Protein AF-A0A061PHM2-F1 (afdb_monomer_lite)

Sequence (98 aa):
MNLGHFQQYVRDFCKEKGFEDVTDEQRYLYLMSEVGEVSDALLKLQFAGEDKKTDIRENLGHELFDVIWNAVEIANRHDIDLTKSFEEKMKINHGREW

Radius of gyration: 16.35 Å; chains: 1; bounding box: 33×44×40 Å

Secondary structure (DSSP, 8-state):
--HHHHHHHHHHHHHHTTGGG--HHHHHHHHHHHHHHHHHHHHHHHH--GGGHHHHHHHHHHHHHHHHHHHHHHHHHTT--HHHHHHHHHHHHTT---

Structure (mmCIF, N/CA/C/O backbone):
data_AF-A0A061PHM2-F1
#
_entry.id   AF-A0A061PHM2-F1
#
loop_
_atom_site.group_PDB
_atom_site.id
_atom_site.type_symbol
_atom_site.label_atom_id
_atom_site.label_alt_id
_atom_site.label_comp_id
_atom_site.label_asym_id
_atom_site.label_entity_id
_atom_site.label_seq_id
_atom_site.pdbx_PDB_ins_code
_atom_site.Cartn_x
_atom_site.Cartn_y
_atom_site.Cartn_z
_atom_site.occupancy
_atom_site.B_iso_or_equiv
_atom_site.auth_seq_id
_atom_site.auth_comp_id
_atom_site.auth_asym_id
_atom_site.auth_atom_id
_atom_site.pdbx_PDB_model_num
ATOM 1 N N . MET A 1 1 ? -14.361 -1.060 -6.778 1.00 75.81 1 MET A N 1
ATOM 2 C CA . MET A 1 1 ? -14.077 -1.378 -5.361 1.00 75.81 1 MET A CA 1
ATOM 3 C C . MET A 1 1 ? -13.802 -0.062 -4.638 1.00 75.81 1 MET A C 1
ATOM 5 O O . MET A 1 1 ? -13.180 0.790 -5.255 1.00 75.81 1 MET A O 1
ATOM 9 N N . ASN A 1 2 ? -14.320 0.156 -3.425 1.00 93.06 2 ASN A N 1
ATOM 10 C CA . ASN A 1 2 ? -13.978 1.329 -2.598 1.00 93.06 2 ASN A CA 1
ATOM 11 C C . ASN A 1 2 ? -12.976 0.917 -1.498 1.00 93.06 2 ASN A C 1
ATOM 13 O O . ASN A 1 2 ? -12.683 -0.272 -1.374 1.00 93.06 2 ASN A O 1
ATOM 17 N N . LEU A 1 3 ? -12.450 1.872 -0.723 1.00 94.94 3 LEU A N 1
ATOM 18 C CA . LEU A 1 3 ? -11.409 1.600 0.279 1.00 94.94 3 LEU A CA 1
ATOM 19 C C . LEU A 1 3 ? -11.864 0.603 1.356 1.00 94.94 3 LEU A C 1
ATOM 21 O O . LEU A 1 3 ? -11.120 -0.316 1.674 1.00 94.94 3 LEU A O 1
ATOM 25 N N . GLY A 1 4 ? -13.104 0.720 1.842 1.00 96.75 4 GLY A N 1
ATOM 26 C CA . GLY A 1 4 ? -13.679 -0.238 2.792 1.00 96.75 4 GLY A CA 1
ATOM 27 C C . GLY A 1 4 ? -13.829 -1.649 2.211 1.00 96.75 4 GLY A C 1
ATOM 28 O O . GLY A 1 4 ? -13.444 -2.625 2.847 1.00 96.75 4 GLY A O 1
ATOM 29 N N . HIS A 1 5 ? -14.313 -1.779 0.972 1.00 97.56 5 HIS A N 1
ATOM 30 C CA . HIS A 1 5 ? -14.381 -3.072 0.279 1.00 97.56 5 HIS A CA 1
ATOM 31 C C . HIS A 1 5 ? -12.990 -3.665 0.048 1.00 97.56 5 HIS A C 1
ATOM 33 O O . HIS A 1 5 ? -12.827 -4.877 0.134 1.00 97.56 5 HIS A O 1
ATOM 39 N N . PHE A 1 6 ? -11.990 -2.829 -0.237 1.00 97.81 6 PHE A N 1
ATOM 40 C CA . PHE A 1 6 ? -10.620 -3.292 -0.403 1.00 97.81 6 PHE A CA 1
ATOM 41 C C . PHE A 1 6 ? -10.001 -3.742 0.928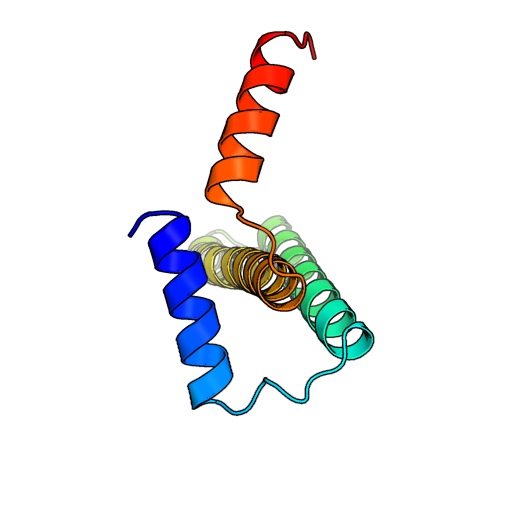 1.00 97.81 6 PHE A C 1
ATOM 43 O O . PHE A 1 6 ? -9.423 -4.821 0.977 1.00 97.81 6 PHE A O 1
ATOM 50 N N . GLN A 1 7 ? -10.203 -2.996 2.021 1.00 97.94 7 GLN A N 1
ATOM 51 C CA . GLN A 1 7 ? -9.822 -3.437 3.370 1.00 97.94 7 GLN A CA 1
ATOM 52 C C . GLN A 1 7 ? -10.425 -4.802 3.713 1.00 97.94 7 GLN A C 1
ATOM 54 O O . GLN A 1 7 ? -9.710 -5.686 4.189 1.00 97.94 7 GLN A O 1
ATOM 59 N N . GLN A 1 8 ? -11.719 -4.987 3.434 1.00 98.12 8 GLN A N 1
ATOM 60 C CA . GLN A 1 8 ? -12.405 -6.257 3.664 1.00 98.12 8 GLN A CA 1
ATOM 61 C C . GLN A 1 8 ? -11.820 -7.383 2.802 1.00 98.12 8 GLN A C 1
ATOM 63 O O . GLN A 1 8 ? -11.536 -8.458 3.318 1.00 98.12 8 GLN A O 1
ATOM 68 N N . TYR A 1 9 ? -11.568 -7.117 1.519 1.00 98.19 9 TYR A N 1
ATOM 69 C CA . TYR A 1 9 ? -10.946 -8.082 0.615 1.00 98.19 9 TYR A CA 1
ATOM 70 C C . TYR A 1 9 ? -9.576 -8.551 1.121 1.00 98.19 9 TYR A C 1
ATOM 72 O O . TYR A 1 9 ? -9.318 -9.751 1.162 1.00 98.19 9 TYR A O 1
ATOM 80 N N . VAL A 1 10 ? -8.715 -7.621 1.548 1.00 97.31 10 VAL A N 1
ATOM 81 C CA . VAL A 1 10 ? -7.391 -7.952 2.101 1.00 97.31 10 VAL A CA 1
ATOM 82 C C . VAL A 1 10 ? -7.533 -8.807 3.359 1.00 97.31 10 VAL A C 1
ATOM 84 O O . VAL A 1 10 ? -6.867 -9.831 3.477 1.00 97.31 10 VAL A O 1
ATOM 87 N N . ARG A 1 11 ? -8.459 -8.449 4.258 1.00 96.81 11 ARG A N 1
ATOM 88 C CA . ARG A 1 11 ? -8.729 -9.215 5.482 1.00 96.81 11 ARG A CA 1
ATOM 89 C C . ARG A 1 11 ? -9.145 -10.653 5.173 1.00 96.81 11 ARG A C 1
ATOM 91 O O . ARG A 1 11 ? -8.640 -11.582 5.799 1.00 96.81 11 ARG A O 1
ATOM 98 N N . ASP A 1 12 ? -10.056 -10.838 4.223 1.00 97.50 12 ASP A N 1
ATOM 99 C CA . ASP A 1 12 ? -10.552 -12.163 3.843 1.00 97.50 12 ASP A CA 1
ATOM 100 C C . ASP A 1 12 ? -9.466 -12.989 3.145 1.00 97.50 12 ASP A C 1
ATOM 102 O O . ASP A 1 12 ? -9.295 -14.169 3.450 1.00 97.50 12 ASP A O 1
ATOM 106 N N . PHE A 1 13 ? -8.663 -12.356 2.288 1.00 96.69 13 PHE A N 1
ATOM 107 C CA . PHE A 1 13 ? -7.521 -12.998 1.647 1.00 96.69 13 PHE A CA 1
ATOM 108 C C . PHE A 1 13 ? -6.465 -13.443 2.667 1.00 96.69 13 PHE A C 1
ATOM 110 O O . PHE A 1 13 ? -5.969 -14.567 2.599 1.00 96.69 13 PHE A O 1
ATOM 117 N N . CYS A 1 14 ? -6.127 -12.592 3.639 1.00 94.81 14 CYS A N 1
ATOM 118 C CA . CYS A 1 14 ? -5.148 -12.920 4.673 1.00 94.81 14 CYS A CA 1
ATOM 119 C C . CYS A 1 14 ? -5.597 -14.105 5.534 1.00 94.81 14 CYS A C 1
ATOM 121 O O . CYS A 1 14 ? -4.780 -14.979 5.825 1.00 94.81 14 CYS A O 1
ATOM 123 N N . LYS A 1 15 ? -6.895 -14.193 5.846 1.00 95.06 15 LYS A N 1
ATOM 124 C CA . LYS A 1 15 ? -7.495 -15.369 6.491 1.00 95.06 15 LYS A CA 1
ATOM 125 C C . LYS A 1 15 ? -7.401 -16.616 5.621 1.00 95.06 15 LYS A C 1
ATOM 127 O O . LYS A 1 15 ? -6.937 -17.653 6.082 1.00 95.06 15 LYS A O 1
ATOM 132 N N . GLU A 1 16 ? -7.795 -16.516 4.352 1.00 96.62 16 GLU A N 1
ATOM 133 C CA . GLU A 1 16 ? -7.765 -17.642 3.410 1.00 96.62 16 GLU A CA 1
ATOM 134 C C . GLU A 1 16 ? -6.348 -18.213 3.235 1.00 96.62 16 GLU A C 1
ATOM 136 O O . GLU A 1 16 ? -6.170 -19.426 3.126 1.00 96.62 16 GLU A O 1
ATOM 141 N N . LYS A 1 17 ? -5.330 -17.345 3.213 1.00 93.94 17 LYS A N 1
ATOM 142 C CA . LYS A 1 17 ? -3.928 -17.732 3.008 1.00 93.94 17 LYS A CA 1
ATOM 143 C C . LYS A 1 17 ? -3.158 -18.038 4.295 1.00 93.94 17 LYS A C 1
ATOM 145 O O . LYS A 1 17 ? -1.986 -18.393 4.203 1.00 93.94 17 LYS A O 1
ATOM 150 N N . GLY A 1 18 ? -3.785 -17.933 5.468 1.00 91.31 18 GLY A N 1
ATOM 151 C CA . GLY A 1 18 ? -3.139 -18.235 6.749 1.00 91.31 18 GLY A CA 1
ATOM 152 C C . GLY A 1 18 ? -2.081 -17.210 7.170 1.00 91.31 18 GLY A C 1
ATOM 153 O O . GLY A 1 18 ? -1.112 -17.560 7.835 1.00 91.31 18 GLY A O 1
ATOM 154 N N . PHE A 1 19 ? -2.245 -15.940 6.789 1.00 90.88 19 PHE A N 1
ATOM 155 C CA . PHE A 1 19 ? -1.351 -14.850 7.203 1.00 90.88 19 PHE A CA 1
ATOM 156 C C . PHE A 1 19 ? -1.681 -14.273 8.591 1.00 90.88 19 PHE A C 1
ATOM 158 O O . PHE A 1 19 ? -1.059 -13.294 9.004 1.00 90.88 19 PHE A O 1
ATOM 165 N N . GLU A 1 20 ? -2.635 -14.863 9.317 1.00 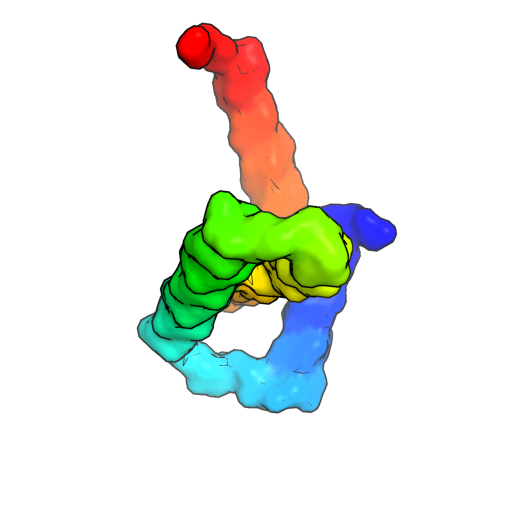88.62 20 GLU A N 1
ATOM 166 C CA . GLU A 1 20 ? -3.050 -14.398 10.648 1.00 88.62 20 GLU A CA 1
ATOM 167 C C . GLU A 1 20 ? -1.919 -14.505 11.689 1.00 88.62 20 GLU A C 1
ATOM 169 O O . GLU A 1 20 ? -1.819 -13.646 12.562 1.00 88.62 20 GLU A O 1
ATOM 174 N N . ASP A 1 21 ? -1.015 -15.481 11.542 1.00 90.44 21 ASP A N 1
ATOM 175 C CA . ASP A 1 21 ? 0.099 -15.728 12.475 1.00 90.44 21 ASP A CA 1
ATOM 176 C C . ASP A 1 21 ? 1.362 -14.894 12.189 1.00 90.44 21 ASP A C 1
ATOM 178 O O . ASP A 1 21 ? 2.358 -14.994 12.909 1.00 90.44 21 ASP A O 1
ATOM 182 N N . VAL A 1 22 ? 1.355 -14.069 11.136 1.00 93.38 22 VAL A N 1
ATOM 183 C CA . VAL A 1 22 ? 2.464 -13.145 10.845 1.00 93.38 22 VAL A CA 1
ATOM 184 C C . VAL A 1 22 ? 2.600 -12.170 12.015 1.00 93.38 22 VAL A C 1
ATOM 186 O O . VAL A 1 22 ? 1.590 -11.660 12.491 1.00 93.38 22 VAL A O 1
ATOM 189 N N . THR A 1 23 ? 3.809 -11.883 12.497 1.00 95.56 23 THR A N 1
ATOM 190 C CA . THR A 1 23 ? 4.018 -10.865 13.546 1.00 95.56 23 THR A CA 1
ATOM 191 C C . THR A 1 23 ? 4.024 -9.451 12.962 1.00 95.56 23 THR A C 1
ATOM 193 O O . THR A 1 23 ? 4.181 -9.269 11.753 1.00 95.56 23 THR A O 1
ATOM 196 N N . ASP A 1 24 ? 3.877 -8.423 13.798 1.00 95.44 24 ASP A N 1
ATOM 197 C CA . ASP A 1 24 ? 3.943 -7.037 13.315 1.00 95.44 24 ASP A CA 1
ATOM 198 C C . ASP A 1 24 ? 5.333 -6.697 12.757 1.00 95.44 24 ASP A C 1
ATOM 200 O O . ASP A 1 24 ? 5.441 -5.982 11.763 1.00 95.44 24 ASP A O 1
ATOM 204 N N . GLU A 1 25 ? 6.399 -7.275 13.318 1.00 97.50 25 GLU A N 1
ATOM 205 C CA . GLU A 1 25 ? 7.759 -7.139 12.793 1.00 97.50 25 GLU A CA 1
ATOM 206 C C . GLU A 1 25 ? 7.890 -7.777 11.410 1.00 97.50 25 GLU A C 1
ATOM 208 O O . GLU A 1 25 ? 8.447 -7.165 10.502 1.00 97.50 25 GLU A O 1
ATOM 213 N N . GLN A 1 26 ? 7.353 -8.986 11.217 1.00 96.81 26 GLN A N 1
ATOM 214 C CA . GLN A 1 26 ? 7.352 -9.643 9.908 1.00 96.81 26 GLN A CA 1
ATOM 215 C C . GLN A 1 26 ? 6.531 -8.848 8.890 1.00 96.81 26 GLN A C 1
ATOM 217 O O . GLN A 1 26 ? 6.977 -8.644 7.763 1.00 96.81 26 GLN A O 1
ATOM 222 N N . ARG A 1 27 ? 5.361 -8.342 9.296 1.00 96.38 27 ARG A N 1
ATOM 223 C CA . ARG A 1 27 ? 4.517 -7.498 8.445 1.00 96.38 27 ARG A CA 1
ATOM 224 C C . ARG A 1 27 ? 5.222 -6.199 8.055 1.00 96.38 27 ARG A C 1
ATOM 226 O O . ARG A 1 27 ? 5.153 -5.799 6.895 1.00 96.38 27 ARG A O 1
ATOM 233 N N . TYR A 1 28 ? 5.919 -5.562 8.993 1.00 96.94 28 TYR A N 1
ATOM 234 C CA . TYR A 1 28 ? 6.739 -4.385 8.717 1.00 96.94 28 TYR A CA 1
ATOM 235 C C . TYR A 1 28 ? 7.874 -4.702 7.738 1.00 96.94 28 TYR A C 1
ATOM 237 O O . TYR A 1 28 ? 8.115 -3.928 6.813 1.00 96.94 28 TYR A O 1
ATOM 245 N N . LEU A 1 29 ? 8.545 -5.846 7.898 1.00 98.19 29 LEU A N 1
ATOM 246 C CA . LEU A 1 29 ? 9.584 -6.275 6.963 1.00 98.19 29 LEU A CA 1
ATOM 247 C C . LEU A 1 29 ? 9.027 -6.486 5.552 1.00 98.19 29 LEU A C 1
ATOM 249 O O . LEU A 1 29 ? 9.654 -6.011 4.614 1.00 98.19 29 LEU A O 1
ATOM 253 N N . TYR A 1 30 ? 7.846 -7.097 5.399 1.00 97.50 30 TYR A N 1
ATOM 254 C CA . TYR A 1 30 ? 7.188 -7.216 4.092 1.00 97.50 30 TYR A CA 1
ATOM 255 C C . TYR A 1 30 ? 6.909 -5.852 3.467 1.00 97.50 30 TYR A C 1
ATOM 257 O O . TYR A 1 30 ? 7.320 -5.616 2.339 1.00 97.50 30 TYR A O 1
ATOM 265 N N . LEU A 1 31 ? 6.323 -4.912 4.218 1.00 98.50 31 LEU A N 1
ATOM 266 C CA . LEU A 1 31 ? 6.118 -3.546 3.726 1.00 98.50 31 LEU A CA 1
ATOM 267 C C . LEU A 1 31 ? 7.429 -2.913 3.231 1.00 98.50 31 LEU A C 1
ATOM 269 O O . LEU A 1 31 ? 7.460 -2.297 2.168 1.00 98.50 31 LEU A O 1
ATOM 273 N N . MET A 1 32 ? 8.508 -3.051 4.004 1.00 98.69 32 MET A N 1
ATOM 274 C CA . MET A 1 32 ? 9.805 -2.492 3.629 1.00 98.69 32 MET A CA 1
ATOM 275 C C . MET A 1 32 ? 10.419 -3.183 2.409 1.00 98.69 32 MET A C 1
ATOM 277 O O . MET A 1 32 ? 11.096 -2.511 1.630 1.00 98.69 32 MET A O 1
ATOM 281 N N . SER A 1 33 ? 10.179 -4.483 2.226 1.00 98.56 33 SER A N 1
ATOM 282 C CA . SER A 1 33 ? 10.563 -5.207 1.015 1.00 98.56 33 SER A CA 1
ATOM 283 C C . SER A 1 33 ? 9.874 -4.623 -0.216 1.00 98.56 33 SER A C 1
ATOM 285 O O . SER A 1 33 ? 10.588 -4.219 -1.129 1.00 98.56 33 SER A O 1
ATOM 287 N N . GLU A 1 34 ? 8.551 -4.425 -0.190 1.00 98.69 34 GLU A N 1
ATOM 288 C CA . GLU A 1 34 ? 7.821 -3.867 -1.345 1.00 98.69 34 GLU A CA 1
ATOM 289 C C . GLU A 1 34 ? 8.271 -2.439 -1.687 1.00 98.69 34 GLU A C 1
ATOM 291 O O . GLU A 1 34 ? 8.414 -2.061 -2.849 1.00 98.69 34 GLU A O 1
ATOM 296 N N . VAL A 1 35 ? 8.583 -1.618 -0.676 1.00 98.75 35 VAL A N 1
ATOM 297 C CA . VAL A 1 35 ? 9.174 -0.284 -0.902 1.00 98.75 35 VAL A CA 1
ATOM 298 C C . VAL A 1 35 ? 10.552 -0.387 -1.576 1.00 98.75 35 VAL A C 1
ATOM 300 O O . VAL A 1 35 ? 10.924 0.469 -2.390 1.00 98.75 35 VAL A O 1
ATOM 303 N N . GLY A 1 36 ? 11.322 -1.427 -1.253 1.00 98.75 36 GLY A N 1
ATOM 304 C CA . GLY A 1 36 ? 12.573 -1.756 -1.930 1.00 98.75 36 GLY A CA 1
ATOM 305 C C . GLY A 1 36 ? 12.362 -2.127 -3.399 1.00 98.75 36 GLY A C 1
ATOM 306 O O . GLY A 1 36 ? 13.094 -1.625 -4.252 1.00 98.75 36 GLY A O 1
ATOM 307 N N . GLU A 1 37 ? 11.338 -2.922 -3.708 1.00 98.75 37 GLU A N 1
ATOM 308 C CA . GLU A 1 37 ? 10.998 -3.318 -5.084 1.00 98.75 37 GLU A CA 1
ATOM 309 C C . GLU A 1 37 ? 10.532 -2.119 -5.921 1.00 98.75 37 GLU A C 1
ATOM 311 O O . GLU A 1 37 ? 11.014 -1.914 -7.038 1.00 98.75 37 GLU A O 1
ATOM 316 N N . VAL A 1 38 ? 9.731 -1.218 -5.337 1.00 98.75 38 VAL A N 1
ATOM 317 C CA . VAL A 1 38 ? 9.408 0.085 -5.947 1.00 98.75 38 VAL A CA 1
ATOM 318 C C . VAL A 1 38 ? 10.681 0.878 -6.261 1.00 98.75 38 VAL A C 1
ATOM 320 O O . VAL A 1 38 ? 10.814 1.451 -7.346 1.00 98.75 38 VAL A O 1
ATOM 323 N N . SER A 1 39 ? 11.632 0.917 -5.325 1.00 98.62 39 SER A N 1
ATOM 324 C CA . SER A 1 39 ? 12.892 1.648 -5.506 1.00 98.62 39 SER A CA 1
ATOM 325 C C . SER A 1 39 ? 13.730 1.064 -6.649 1.00 98.62 39 SER A C 1
ATOM 327 O O . SER A 1 39 ? 14.256 1.813 -7.474 1.00 98.62 39 SER A O 1
ATOM 329 N N . ASP A 1 40 ? 13.820 -0.263 -6.736 1.00 98.50 40 ASP A N 1
ATOM 330 C CA . ASP A 1 40 ? 14.521 -0.967 -7.812 1.00 98.50 40 ASP A CA 1
ATOM 331 C C . ASP A 1 40 ? 13.843 -0.755 -9.176 1.00 98.50 40 ASP A C 1
ATOM 333 O O . ASP A 1 40 ? 14.511 -0.429 -10.161 1.00 98.50 40 ASP A O 1
ATOM 337 N N . ALA A 1 41 ? 12.511 -0.836 -9.240 1.00 98.38 41 ALA A N 1
ATOM 338 C CA . ALA A 1 41 ? 11.748 -0.579 -10.459 1.00 98.38 41 ALA A CA 1
ATOM 339 C C . ALA A 1 41 ? 11.937 0.862 -10.969 1.00 98.38 41 ALA A C 1
ATOM 341 O O . ALA A 1 41 ? 12.147 1.076 -12.167 1.00 98.38 41 ALA A O 1
ATOM 342 N N . LEU A 1 42 ? 11.937 1.856 -10.073 1.00 98.44 42 LEU A N 1
ATOM 343 C CA . LEU A 1 42 ?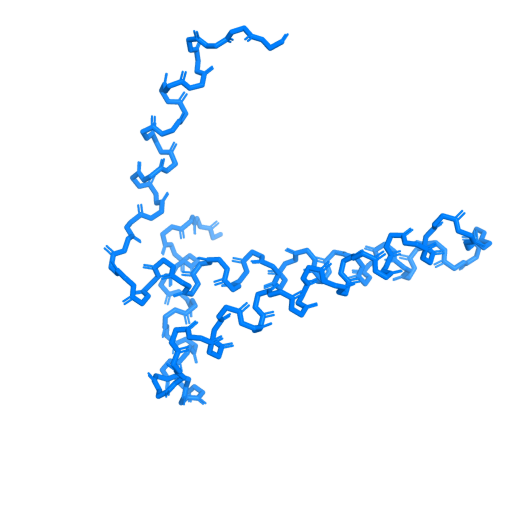 12.222 3.253 -10.421 1.00 98.44 42 LEU A CA 1
ATOM 344 C C . LEU A 1 42 ? 13.651 3.437 -10.944 1.00 98.44 42 LEU A C 1
ATOM 346 O O . LEU A 1 42 ? 13.853 4.123 -11.951 1.00 98.44 42 LEU A O 1
ATOM 350 N N . LEU A 1 43 ? 14.635 2.801 -10.302 1.00 98.31 43 LEU A N 1
ATOM 351 C CA . LEU A 1 43 ? 16.028 2.854 -10.739 1.00 98.31 43 LEU A CA 1
ATOM 352 C C . LEU A 1 43 ? 16.189 2.234 -12.133 1.00 98.31 43 LEU A C 1
ATOM 354 O O . LEU A 1 43 ? 16.800 2.835 -13.018 1.00 98.31 43 LEU A O 1
ATOM 358 N N . LYS A 1 44 ? 15.582 1.066 -12.367 1.00 97.88 44 LYS A N 1
ATOM 359 C CA . LYS A 1 44 ? 15.542 0.421 -13.686 1.00 97.88 44 LYS A CA 1
ATOM 360 C C . LYS A 1 44 ? 14.894 1.328 -14.728 1.00 97.88 44 LYS A C 1
ATOM 362 O O . LYS A 1 44 ? 15.444 1.482 -15.817 1.00 97.88 44 LYS A O 1
ATOM 367 N N . LEU A 1 45 ? 13.771 1.969 -14.398 1.00 97.69 45 LEU A N 1
ATOM 368 C CA . LEU A 1 45 ? 13.053 2.862 -15.309 1.00 97.69 45 LEU A CA 1
ATOM 369 C C . LEU A 1 45 ? 13.905 4.064 -15.739 1.00 97.69 45 LEU A C 1
ATOM 371 O O . LEU A 1 45 ? 13.850 4.466 -16.903 1.00 97.69 45 LEU A O 1
ATOM 375 N N . GLN A 1 46 ? 14.703 4.618 -14.822 1.00 97.19 46 GLN A N 1
ATOM 376 C CA . GLN A 1 46 ? 15.588 5.753 -15.092 1.00 97.19 46 GLN A CA 1
ATOM 377 C C . GLN A 1 46 ? 16.643 5.437 -16.163 1.00 97.19 46 GLN A C 1
ATOM 379 O O . GLN A 1 46 ? 16.969 6.309 -16.970 1.00 97.19 46 GLN A O 1
ATOM 384 N N . PHE A 1 47 ? 17.168 4.209 -16.182 1.00 96.69 47 PHE A N 1
ATOM 385 C CA . PHE A 1 47 ? 18.266 3.807 -17.071 1.00 96.69 47 PHE A CA 1
ATOM 386 C C . PHE A 1 47 ? 17.832 2.921 -18.247 1.00 96.69 47 PHE A C 1
ATOM 388 O O . PHE A 1 47 ? 18.664 2.539 -19.071 1.00 96.69 47 PHE A O 1
ATOM 395 N N . ALA A 1 48 ? 16.546 2.587 -18.345 1.00 96.06 48 ALA A N 1
ATOM 396 C CA . ALA A 1 48 ? 16.023 1.732 -19.400 1.00 96.06 48 ALA A CA 1
ATOM 397 C C . ALA A 1 48 ? 15.961 2.428 -20.770 1.00 96.06 48 ALA A C 1
ATOM 399 O O . ALA A 1 48 ? 15.580 3.597 -20.887 1.00 96.06 48 ALA A O 1
ATOM 400 N N . GLY A 1 49 ? 16.260 1.659 -21.822 1.00 96.75 49 GLY A N 1
ATOM 401 C CA . GLY A 1 49 ? 15.903 2.010 -23.197 1.00 96.75 49 GLY A CA 1
ATOM 402 C C . GLY A 1 49 ? 14.383 2.046 -23.386 1.00 96.75 49 GLY A C 1
ATOM 403 O O . GLY A 1 49 ? 13.647 1.387 -22.650 1.00 96.75 49 GLY A O 1
ATOM 404 N N . GLU A 1 50 ? 13.905 2.831 -24.358 1.00 95.75 50 GLU A N 1
ATOM 405 C CA . GLU A 1 50 ? 12.464 3.020 -24.616 1.00 95.75 50 GLU A CA 1
ATOM 406 C C . GLU A 1 50 ? 11.716 1.702 -24.860 1.00 95.75 50 GLU A C 1
ATOM 408 O O . GLU A 1 50 ? 10.570 1.566 -24.442 1.00 95.75 50 GLU A O 1
ATOM 413 N N . ASP A 1 51 ? 12.383 0.709 -25.453 1.00 95.88 51 ASP A N 1
ATOM 414 C CA . ASP A 1 51 ? 11.853 -0.632 -25.709 1.00 95.88 51 ASP A CA 1
ATOM 415 C C . ASP A 1 51 ? 11.454 -1.390 -24.434 1.00 95.88 51 ASP A C 1
ATOM 417 O O . ASP A 1 51 ? 10.587 -2.254 -24.493 1.00 95.88 51 ASP A O 1
ATOM 421 N N . LYS A 1 52 ? 12.040 -1.047 -23.279 1.00 95.62 52 LYS A N 1
ATOM 422 C CA . LYS A 1 52 ? 11.800 -1.725 -21.991 1.00 95.62 52 LYS A CA 1
ATOM 423 C C . LYS A 1 52 ? 10.940 -0.925 -21.018 1.00 95.62 52 LYS A C 1
ATOM 425 O O . LYS A 1 52 ? 10.544 -1.444 -19.977 1.00 95.62 52 LYS A O 1
ATOM 430 N N . LYS A 1 53 ? 10.666 0.353 -21.301 1.00 96.81 53 LYS A N 1
ATOM 431 C CA . LYS A 1 53 ? 9.977 1.236 -20.344 1.00 96.81 53 LYS A CA 1
ATOM 432 C C . LYS A 1 53 ? 8.526 0.841 -20.094 1.00 96.81 53 LYS A C 1
ATOM 434 O O . LYS A 1 53 ? 8.022 1.138 -19.016 1.00 96.81 53 LYS A O 1
ATOM 439 N N . THR A 1 54 ? 7.853 0.226 -21.063 1.00 97.69 54 THR A N 1
ATOM 440 C CA . THR A 1 54 ? 6.468 -0.240 -20.894 1.00 97.69 54 THR A CA 1
ATOM 441 C C . THR A 1 54 ? 6.404 -1.329 -19.828 1.00 97.69 54 THR A C 1
ATOM 443 O O . THR A 1 54 ? 5.786 -1.102 -18.792 1.00 97.69 54 THR A O 1
ATOM 446 N N . ASP A 1 55 ? 7.150 -2.417 -20.009 1.00 97.62 55 ASP A N 1
ATOM 447 C CA . ASP A 1 55 ? 7.188 -3.547 -19.073 1.00 97.62 55 ASP A CA 1
ATOM 448 C C . ASP A 1 55 ? 7.624 -3.112 -17.664 1.00 97.62 55 ASP A C 1
ATOM 450 O O . ASP A 1 55 ? 7.056 -3.535 -16.661 1.00 97.62 55 ASP A O 1
ATOM 454 N N . ILE A 1 56 ? 8.599 -2.199 -17.566 1.00 98.06 56 ILE A N 1
ATOM 455 C CA . ILE A 1 56 ? 9.049 -1.680 -16.265 1.00 98.06 56 ILE A CA 1
ATOM 456 C C . ILE A 1 56 ? 7.956 -0.848 -15.579 1.00 98.06 56 ILE A C 1
ATOM 458 O O . ILE A 1 56 ? 7.826 -0.912 -14.359 1.00 98.06 56 ILE A O 1
ATOM 462 N N . ARG A 1 57 ? 7.165 -0.061 -16.324 1.00 98.31 57 ARG A N 1
ATOM 463 C CA . ARG A 1 57 ? 6.037 0.695 -15.749 1.00 98.31 57 ARG A CA 1
ATOM 464 C C . ARG A 1 57 ? 4.916 -0.226 -15.285 1.00 98.31 57 ARG A C 1
ATOM 466 O O . ARG A 1 57 ? 4.300 0.074 -14.268 1.00 98.31 57 ARG A O 1
ATOM 473 N N . GLU A 1 58 ? 4.660 -1.312 -16.010 1.00 98.38 58 GLU A N 1
ATOM 474 C CA . GLU A 1 58 ? 3.708 -2.339 -15.580 1.00 98.38 58 GLU A CA 1
ATOM 475 C C . GLU A 1 58 ? 4.170 -2.975 -14.266 1.00 98.38 58 GLU A C 1
ATOM 477 O O . GLU A 1 58 ? 3.418 -2.956 -13.293 1.00 98.38 58 GLU A O 1
ATOM 482 N N . ASN A 1 59 ? 5.438 -3.397 -14.188 1.00 98.25 59 ASN A N 1
ATOM 483 C CA . ASN A 1 59 ? 6.020 -3.926 -12.953 1.00 98.25 59 ASN A CA 1
ATOM 484 C C . ASN A 1 59 ? 5.945 -2.919 -11.801 1.00 98.25 59 ASN A C 1
ATOM 486 O O . ASN A 1 59 ? 5.480 -3.251 -10.722 1.00 98.25 59 ASN A O 1
ATOM 490 N N . LEU A 1 60 ? 6.331 -1.660 -12.036 1.00 98.56 60 LEU A N 1
ATOM 491 C CA . LEU A 1 60 ? 6.227 -0.596 -11.034 1.00 98.56 60 LEU A CA 1
ATOM 492 C C . LEU A 1 60 ? 4.790 -0.429 -10.514 1.00 98.56 60 LEU A C 1
ATOM 494 O O . LEU A 1 60 ? 4.596 -0.136 -9.338 1.00 98.56 60 LEU A O 1
ATOM 498 N N . GLY A 1 61 ? 3.786 -0.600 -11.377 1.00 98.62 61 GLY A N 1
ATOM 499 C CA . GLY A 1 61 ? 2.381 -0.588 -10.976 1.00 98.62 61 GLY A CA 1
ATOM 500 C C . GLY A 1 61 ? 2.028 -1.713 -10.000 1.00 98.62 61 GLY A C 1
ATOM 501 O O . GLY A 1 61 ? 1.265 -1.469 -9.066 1.00 98.62 61 GLY A O 1
ATOM 502 N N . HIS A 1 62 ? 2.599 -2.906 -10.191 1.00 98.56 62 HIS A N 1
ATOM 503 C CA . HIS A 1 62 ? 2.459 -4.032 -9.267 1.00 98.56 62 HIS A CA 1
ATOM 504 C C . HIS A 1 62 ? 3.141 -3.737 -7.926 1.00 98.56 62 HIS A C 1
ATOM 506 O O . HIS A 1 62 ? 2.449 -3.730 -6.911 1.00 98.56 62 HIS A O 1
ATOM 512 N N . GLU A 1 63 ? 4.406 -3.307 -7.930 1.00 98.69 63 GLU A N 1
ATOM 513 C CA . GLU A 1 63 ? 5.136 -3.031 -6.678 1.00 98.69 63 GLU A CA 1
ATOM 514 C C . GLU A 1 63 ? 4.486 -1.914 -5.846 1.00 98.69 63 GLU A C 1
ATOM 516 O O . GLU A 1 63 ? 4.384 -1.976 -4.619 1.00 98.69 63 GLU A O 1
ATOM 521 N N . LEU A 1 64 ? 3.983 -0.865 -6.509 1.00 98.75 64 LEU A N 1
ATOM 522 C CA . LEU A 1 64 ? 3.228 0.193 -5.833 1.00 98.75 64 LEU A CA 1
ATOM 523 C C . LEU A 1 64 ? 1.955 -0.351 -5.182 1.00 98.75 64 LEU A C 1
ATOM 525 O O . LEU A 1 64 ? 1.553 0.118 -4.114 1.00 98.75 64 LEU A O 1
ATOM 529 N N . PHE A 1 65 ? 1.302 -1.314 -5.829 1.00 98.31 65 PHE A N 1
ATOM 530 C CA . PHE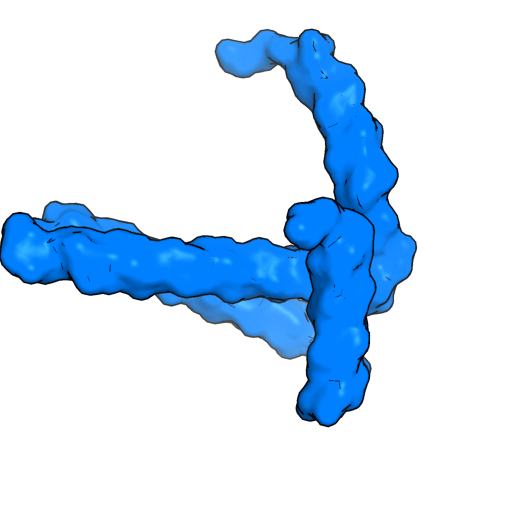 A 1 65 ? 0.121 -1.948 -5.274 1.00 98.31 65 PHE A CA 1
ATOM 531 C C . PHE A 1 65 ? 0.463 -2.864 -4.096 1.00 98.31 65 PHE A C 1
ATOM 533 O O . PHE A 1 65 ? -0.291 -2.871 -3.125 1.00 98.31 65 PHE A O 1
ATOM 540 N N . ASP A 1 66 ? 1.611 -3.536 -4.106 1.00 98.50 66 ASP A N 1
ATOM 541 C CA . ASP A 1 66 ? 2.063 -4.375 -2.992 1.00 98.50 66 ASP A CA 1
ATOM 542 C C . ASP A 1 66 ? 2.409 -3.544 -1.741 1.00 98.50 66 ASP A C 1
ATOM 544 O O . ASP A 1 66 ? 2.074 -3.926 -0.610 1.00 98.50 66 ASP A O 1
ATOM 548 N N . VAL A 1 67 ? 2.932 -2.323 -1.919 1.00 98.75 67 VAL A N 1
ATOM 549 C CA . VAL A 1 67 ? 3.053 -1.335 -0.827 1.00 98.75 67 VAL A CA 1
ATOM 550 C C . VAL A 1 67 ? 1.680 -0.963 -0.261 1.00 98.75 67 VAL A C 1
ATOM 552 O O . VAL A 1 67 ? 1.481 -0.953 0.959 1.00 98.75 67 VAL A O 1
ATOM 555 N N . ILE A 1 68 ? 0.714 -0.659 -1.135 1.00 98.25 68 ILE A N 1
ATOM 556 C CA . ILE A 1 68 ? -0.657 -0.322 -0.727 1.00 98.25 68 ILE A CA 1
ATOM 557 C C . ILE A 1 68 ? -1.290 -1.498 0.030 1.00 98.25 68 ILE A C 1
ATOM 559 O O . ILE A 1 68 ? -1.909 -1.290 1.075 1.00 98.25 68 ILE A O 1
ATOM 563 N N . TRP A 1 69 ? -1.118 -2.723 -0.464 1.00 97.69 69 TRP A N 1
ATOM 564 C CA . TRP A 1 69 ? -1.628 -3.937 0.159 1.00 97.69 69 TRP A CA 1
ATOM 565 C C . TRP A 1 69 ? -1.093 -4.101 1.580 1.00 97.69 69 TRP A C 1
ATOM 567 O O . TRP A 1 69 ? -1.869 -4.275 2.521 1.00 97.69 69 TRP A O 1
ATOM 577 N N . ASN A 1 70 ? 0.225 -3.993 1.760 1.00 97.69 70 ASN A N 1
ATOM 578 C CA . ASN A 1 70 ? 0.841 -4.134 3.075 1.00 97.69 70 ASN A CA 1
ATOM 579 C C . ASN A 1 70 ? 0.385 -3.039 4.051 1.00 97.69 70 ASN A C 1
ATOM 581 O O . ASN A 1 70 ? 0.114 -3.340 5.213 1.00 97.69 70 ASN A O 1
ATOM 585 N N . ALA A 1 71 ? 0.217 -1.795 3.593 1.00 98.06 71 ALA A N 1
ATOM 586 C CA . ALA A 1 71 ? -0.337 -0.722 4.420 1.00 98.06 71 ALA A CA 1
ATOM 587 C C . ALA A 1 71 ? -1.790 -1.004 4.853 1.00 98.06 71 ALA A C 1
ATOM 589 O O . ALA A 1 71 ? -2.162 -0.758 6.003 1.00 98.06 71 ALA A O 1
ATOM 590 N N . VAL A 1 72 ? -2.606 -1.551 3.947 1.00 98.06 72 VAL A N 1
ATOM 591 C CA . VAL A 1 72 ? -3.985 -1.961 4.241 1.00 98.06 72 VAL A CA 1
ATOM 592 C C . VAL A 1 72 ? -4.029 -3.106 5.247 1.00 98.06 72 VAL A C 1
ATOM 594 O O . VAL A 1 72 ? -4.838 -3.074 6.174 1.00 98.06 72 VAL A O 1
ATOM 597 N N . GLU A 1 73 ? -3.143 -4.087 5.110 1.00 97.19 73 GLU A N 1
ATOM 598 C CA . GLU A 1 73 ? -3.080 -5.205 6.045 1.00 97.19 73 GLU A CA 1
ATOM 599 C C . GLU A 1 73 ? -2.628 -4.766 7.444 1.00 97.19 73 GLU A C 1
ATOM 601 O O . GLU A 1 73 ? -3.208 -5.191 8.440 1.00 97.19 73 GLU A O 1
ATOM 606 N N . ILE A 1 74 ? -1.671 -3.838 7.547 1.00 97.50 74 ILE A N 1
ATOM 607 C CA . ILE A 1 74 ? -1.308 -3.212 8.831 1.00 97.50 74 ILE A CA 1
ATOM 608 C C . ILE A 1 74 ? -2.533 -2.548 9.468 1.00 97.50 74 ILE A C 1
ATOM 610 O O . ILE A 1 74 ? -2.809 -2.754 10.648 1.00 97.50 74 ILE A O 1
ATOM 614 N N . ALA A 1 75 ? -3.315 -1.793 8.691 1.00 97.94 75 ALA A N 1
ATOM 615 C CA . ALA A 1 75 ? -4.537 -1.185 9.205 1.00 97.94 75 ALA A CA 1
ATOM 616 C C . ALA A 1 75 ? -5.543 -2.237 9.702 1.00 97.94 75 ALA A C 1
ATOM 618 O O . ALA A 1 75 ? -6.130 -2.069 10.769 1.00 97.94 75 ALA A O 1
ATOM 619 N N . ASN A 1 76 ? -5.707 -3.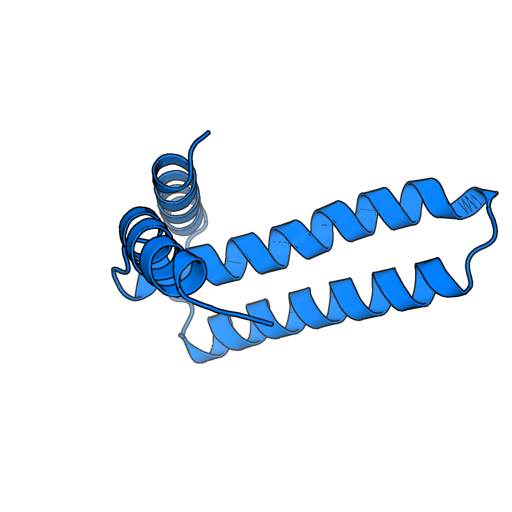344 8.972 1.00 97.25 76 ASN A N 1
ATOM 620 C CA . ASN A 1 76 ? -6.606 -4.426 9.362 1.00 97.25 76 ASN A CA 1
ATOM 621 C C . ASN A 1 76 ? -6.204 -5.096 10.682 1.00 97.25 76 ASN A C 1
ATOM 623 O O . ASN A 1 76 ? -7.086 -5.376 11.497 1.00 97.25 76 ASN A O 1
ATOM 627 N N . ARG A 1 77 ? -4.905 -5.333 10.890 1.00 95.31 77 ARG A N 1
ATOM 628 C CA . ARG A 1 77 ? -4.350 -5.968 12.099 1.00 95.31 77 ARG A CA 1
ATOM 629 C C . ARG A 1 77 ? -4.507 -5.122 13.360 1.00 95.31 77 ARG A C 1
ATOM 631 O O . ARG A 1 77 ? -4.563 -5.670 14.454 1.00 95.31 77 ARG A O 1
ATOM 638 N N . HIS A 1 78 ? -4.590 -3.804 13.204 1.00 96.62 78 HIS A N 1
ATOM 639 C CA . HIS A 1 78 ? -4.757 -2.854 14.305 1.00 96.62 78 HIS A CA 1
ATOM 640 C C . HIS A 1 78 ? -6.174 -2.268 14.394 1.00 96.62 78 HIS A C 1
ATOM 642 O O . HIS A 1 78 ? -6.371 -1.255 15.063 1.00 96.62 78 HIS A O 1
ATOM 648 N N . ASP A 1 79 ? -7.147 -2.875 13.705 1.00 96.81 79 ASP A N 1
ATOM 649 C CA . ASP A 1 79 ? -8.549 -2.439 13.681 1.00 96.81 79 ASP A CA 1
ATOM 650 C C . ASP A 1 79 ? -8.734 -0.956 13.298 1.00 96.81 79 ASP A C 1
ATOM 652 O O . ASP A 1 79 ? -9.607 -0.246 13.804 1.00 96.81 79 ASP A O 1
ATOM 656 N N . ILE A 1 80 ? -7.907 -0.476 12.366 1.00 98.25 80 ILE A N 1
ATOM 657 C CA . ILE A 1 80 ? -7.959 0.888 11.841 1.00 98.25 80 ILE A CA 1
ATOM 658 C C . ILE A 1 80 ? -8.920 0.946 10.649 1.00 98.25 80 ILE A C 1
ATOM 660 O O . ILE A 1 80 ? -8.722 0.291 9.624 1.00 98.25 80 ILE A O 1
ATOM 664 N N . ASP A 1 81 ? -9.932 1.807 10.744 1.00 98.06 81 ASP A N 1
ATOM 665 C CA . ASP A 1 81 ? -10.801 2.162 9.618 1.00 98.06 81 ASP A CA 1
ATOM 666 C C . ASP A 1 81 ? -10.086 3.171 8.702 1.00 98.06 81 ASP A C 1
ATOM 668 O O . ASP A 1 81 ? -9.924 4.351 9.043 1.00 98.06 81 ASP A O 1
ATOM 672 N N . LEU A 1 82 ? -9.648 2.716 7.523 1.00 98.00 82 LEU A N 1
ATOM 673 C CA . LEU A 1 82 ? -8.956 3.576 6.565 1.00 98.00 82 LEU A CA 1
ATOM 674 C C . LEU A 1 82 ? -9.907 4.524 5.837 1.00 98.00 82 LEU A C 1
ATOM 676 O O . LEU A 1 82 ? -9.466 5.591 5.413 1.00 98.00 82 LEU A O 1
ATOM 680 N N . THR A 1 83 ? -11.194 4.188 5.715 1.00 97.25 83 THR A N 1
ATOM 681 C CA . THR A 1 83 ? -12.193 5.097 5.132 1.00 97.25 83 THR A CA 1
ATOM 682 C C . THR A 1 83 ? -12.366 6.309 6.039 1.00 97.25 83 THR A C 1
ATOM 684 O O . THR A 1 83 ? -12.214 7.445 5.589 1.00 97.25 83 THR A O 1
ATOM 687 N N . LYS A 1 84 ? -12.554 6.073 7.342 1.00 97.88 84 LYS A N 1
ATOM 688 C CA . LYS A 1 84 ? -12.587 7.136 8.351 1.00 97.88 84 LYS A CA 1
ATOM 689 C C . LYS A 1 84 ? -11.273 7.922 8.397 1.00 97.88 84 LYS A C 1
ATOM 691 O O . LYS A 1 84 ? -11.295 9.152 8.373 1.00 97.88 84 LYS A O 1
ATOM 696 N N . SER A 1 85 ? -10.132 7.229 8.409 1.00 97.88 85 SER A N 1
ATOM 697 C CA . SER A 1 85 ? -8.809 7.874 8.432 1.00 97.88 85 SER A CA 1
ATOM 698 C C . SER A 1 85 ? -8.592 8.785 7.219 1.00 97.88 85 SER A C 1
ATOM 700 O O . SER A 1 85 ? -8.065 9.891 7.352 1.00 97.88 85 SER A O 1
ATOM 702 N N . PHE A 1 86 ? -9.033 8.350 6.035 1.00 96.38 86 PHE A N 1
ATOM 703 C CA . PHE A 1 86 ? -9.006 9.155 4.817 1.00 96.38 86 PHE A CA 1
ATOM 704 C C . PHE A 1 86 ? -9.863 10.418 4.963 1.00 96.38 86 PHE A C 1
ATOM 706 O O . PHE A 1 86 ? -9.365 11.520 4.729 1.00 96.38 86 PHE A O 1
ATOM 713 N N . GLU A 1 87 ? -11.120 10.290 5.394 1.00 96.31 87 GLU A N 1
ATOM 714 C CA . GLU A 1 87 ? -12.026 11.431 5.572 1.00 96.31 87 GLU A CA 1
ATOM 715 C C . GLU A 1 87 ? -11.472 12.472 6.556 1.00 96.31 87 GLU A C 1
ATOM 717 O O . GLU A 1 87 ? -11.476 13.674 6.273 1.00 96.31 87 GLU A O 1
ATOM 722 N N . GLU A 1 88 ? -10.967 12.022 7.707 1.00 97.19 88 GLU A N 1
ATOM 723 C CA . GLU A 1 88 ? -10.354 12.882 8.722 1.00 97.19 88 GLU A CA 1
ATOM 724 C C . GLU A 1 88 ? -9.106 13.583 8.179 1.00 97.19 88 GLU A C 1
ATOM 726 O O . GLU A 1 88 ? -8.956 14.803 8.316 1.00 97.19 88 GLU A O 1
ATOM 731 N N . LYS A 1 89 ? -8.228 12.841 7.493 1.00 96.50 89 LYS A N 1
ATOM 732 C CA . LYS A 1 89 ? -6.997 13.400 6.936 1.00 96.50 89 LYS A CA 1
ATOM 733 C C . LYS A 1 89 ? -7.268 14.410 5.827 1.00 96.50 89 LYS A C 1
ATOM 735 O O . LYS A 1 89 ? -6.593 15.440 5.766 1.00 96.50 89 LYS A O 1
ATOM 740 N N . MET A 1 90 ? -8.263 14.158 4.981 1.00 96.12 90 MET A N 1
ATOM 741 C CA . MET A 1 90 ? -8.641 15.089 3.925 1.00 96.12 90 MET A CA 1
ATOM 742 C C . MET A 1 90 ? -9.165 16.402 4.500 1.00 96.12 90 MET A C 1
ATOM 744 O O . MET A 1 90 ? -8.750 17.454 4.019 1.00 96.12 90 MET A O 1
ATOM 748 N N . LYS A 1 91 ? -9.979 16.388 5.565 1.00 96.25 91 LYS A N 1
ATOM 749 C CA . LYS A 1 91 ? -10.415 17.625 6.247 1.00 96.25 91 LYS A CA 1
ATOM 750 C C . LYS A 1 91 ? -9.229 18.462 6.728 1.00 96.25 91 LYS A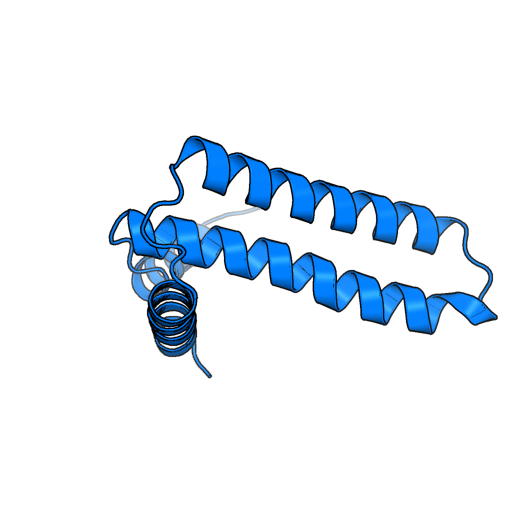 C 1
ATOM 752 O O . LYS A 1 91 ? -9.219 19.672 6.529 1.00 96.25 91 LYS A O 1
ATOM 757 N N . ILE A 1 92 ? -8.208 17.817 7.297 1.00 95.44 92 ILE A N 1
ATOM 758 C CA . ILE A 1 92 ? -6.972 18.491 7.721 1.00 95.44 92 ILE A CA 1
ATOM 759 C C . ILE A 1 92 ? -6.229 19.080 6.514 1.00 95.44 92 ILE A C 1
ATOM 761 O O . ILE A 1 92 ? -5.754 20.211 6.578 1.00 95.44 92 ILE A O 1
ATOM 765 N N . ASN A 1 93 ? -6.116 18.328 5.417 1.00 94.00 93 ASN A N 1
ATOM 766 C CA . ASN A 1 93 ? -5.369 18.755 4.234 1.00 94.00 93 ASN A CA 1
ATOM 767 C C . ASN A 1 93 ? -6.006 19.951 3.506 1.00 94.00 93 ASN A C 1
ATOM 769 O O . ASN A 1 93 ? -5.265 20.747 2.943 1.00 94.00 93 ASN A O 1
ATOM 773 N N . HIS A 1 94 ? -7.334 20.119 3.550 1.00 92.75 94 HIS A N 1
ATOM 774 C CA . HIS A 1 94 ? -8.013 21.284 2.957 1.00 92.75 94 HIS A CA 1
ATOM 775 C C . HIS A 1 94 ? -7.594 22.620 3.593 1.00 92.75 94 HIS A C 1
ATOM 777 O O . HIS A 1 94 ? -7.751 23.662 2.967 1.00 92.75 94 HIS A O 1
ATOM 783 N N . GLY A 1 95 ? -7.075 22.599 4.824 1.00 91.50 95 GLY A N 1
ATOM 784 C CA . GLY A 1 95 ? -6.585 23.789 5.521 1.00 91.50 95 GLY A CA 1
ATOM 785 C C . GLY A 1 95 ? -5.077 24.023 5.406 1.00 91.50 95 GLY A C 1
ATOM 786 O O . GLY A 1 95 ? -4.555 24.849 6.149 1.00 91.50 95 GLY A O 1
ATOM 787 N N . ARG A 1 96 ? -4.355 23.269 4.564 1.00 93.12 96 ARG A N 1
ATOM 788 C CA . ARG A 1 96 ? -2.893 23.375 4.429 1.00 93.12 96 ARG A CA 1
ATOM 789 C C . ARG A 1 96 ? -2.498 24.196 3.207 1.00 93.12 96 ARG A C 1
ATOM 791 O O . ARG A 1 96 ? -3.027 23.977 2.123 1.00 93.12 96 ARG A O 1
ATOM 798 N N . GLU A 1 97 ? -1.489 25.040 3.382 1.00 86.50 97 GLU A N 1
ATOM 799 C CA . GLU A 1 97 ? -0.654 25.553 2.293 1.00 86.50 97 GLU A CA 1
ATOM 800 C C . GLU A 1 97 ? 0.647 24.736 2.263 1.00 86.50 97 GLU A C 1
ATOM 802 O O . GLU A 1 97 ? 1.148 24.344 3.322 1.00 86.50 97 GLU A O 1
ATOM 807 N N . TRP A 1 98 ? 1.139 24.421 1.063 1.00 80.19 98 TRP A N 1
ATOM 808 C CA . TRP A 1 98 ? 2.308 23.568 0.823 1.00 80.19 98 TRP A CA 1
ATOM 809 C C . TRP A 1 98 ? 3.425 24.354 0.149 1.00 80.19 98 TRP A C 1
ATOM 811 O O . TRP A 1 98 ? 3.101 25.139 -0.771 1.00 80.19 98 TRP A O 1
#

Foldseek 3Di:
DDLVVLLVVLVVVCVVVVVPPQDPVNLVVQLVVLVVQLVVLVVCCVPDDPVCNVVSVVSNVVSVVSNVSSVSVNCSNVVHDVVVVVVVVVVVVVPDDD

pLDDT: mean 96.34, std 3.51, range [75.81, 98.75]